Protein AF-A0A8B9JG65-F1 (afdb_monomer_lite)

Organism: Astyanax 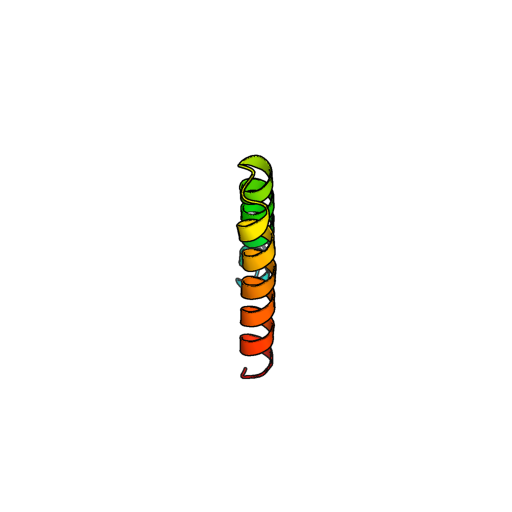mexicanus (NCBI:txid7994)

Foldseek 3Di:
DPPPPPVPPPPPPVNVVVVVLVVVLVVCVVVVVPVVSVVSVVVSVVVVCVVVVVD

Radius of gyration: 16.11 Å; chains: 1; bounding box: 34×11×51 Å

Structure (mmCIF, N/CA/C/O backbone):
data_AF-A0A8B9JG65-F1
#
_entry.id   AF-A0A8B9JG65-F1
#
loop_
_atom_site.group_PDB
_atom_site.id
_atom_site.type_symbol
_atom_site.label_atom_id
_atom_site.label_alt_id
_atom_site.label_comp_id
_atom_site.label_asym_id
_atom_site.label_entity_id
_atom_site.label_seq_id
_atom_site.pdbx_PDB_ins_code
_atom_site.Cartn_x
_atom_site.Cartn_y
_atom_site.Cartn_z
_atom_site.occupancy
_atom_site.B_iso_or_equiv
_atom_site.auth_seq_id
_atom_site.auth_comp_id
_atom_site.auth_asym_id
_atom_site.auth_atom_id
_atom_site.pdbx_PDB_model_num
ATOM 1 N N . MET A 1 1 ? 15.664 1.572 -43.072 1.00 53.66 1 MET A N 1
ATOM 2 C CA . MET A 1 1 ? 15.668 0.597 -41.959 1.00 53.66 1 MET A CA 1
ATOM 3 C C . MET A 1 1 ? 14.985 1.259 -40.771 1.00 53.66 1 MET A C 1
ATOM 5 O O . MET A 1 1 ? 15.426 2.329 -40.373 1.00 53.66 1 MET A O 1
ATOM 9 N N . TYR A 1 2 ? 13.870 0.718 -40.273 1.00 48.62 2 TYR A N 1
ATOM 10 C CA . TYR A 1 2 ? 13.148 1.308 -39.138 1.00 48.62 2 TYR A CA 1
ATOM 11 C C . TYR A 1 2 ? 13.918 1.054 -37.839 1.00 48.62 2 TYR A C 1
ATOM 13 O O . TYR A 1 2 ? 13.682 0.070 -37.146 1.00 48.62 2 TYR A O 1
ATOM 21 N N . ALA A 1 3 ? 14.836 1.951 -37.487 1.00 48.66 3 ALA A N 1
ATOM 22 C CA . ALA A 1 3 ? 15.463 1.965 -36.171 1.00 48.66 3 ALA A CA 1
ATOM 23 C C . ALA A 1 3 ? 14.502 2.603 -35.151 1.00 48.66 3 ALA A C 1
ATOM 25 O O . ALA A 1 3 ? 14.719 3.707 -34.663 1.00 48.66 3 ALA A O 1
ATOM 26 N N . LYS A 1 4 ? 13.399 1.911 -34.840 1.00 53.19 4 LYS A N 1
ATOM 27 C CA . LYS A 1 4 ? 12.555 2.215 -33.674 1.00 53.19 4 LYS A CA 1
ATOM 28 C C . LYS A 1 4 ? 12.854 1.209 -32.567 1.00 53.19 4 LYS A C 1
ATOM 30 O O . LYS A 1 4 ? 11.963 0.571 -32.027 1.00 53.19 4 LYS A O 1
ATOM 35 N N . GLY A 1 5 ? 14.127 1.095 -32.209 1.00 54.53 5 GLY A N 1
ATOM 36 C CA . GLY A 1 5 ? 14.533 0.543 -30.926 1.00 54.53 5 GLY A CA 1
ATOM 37 C C . GLY A 1 5 ? 14.396 1.622 -29.860 1.00 54.53 5 GLY A C 1
ATOM 38 O O . GLY A 1 5 ? 15.390 2.024 -29.268 1.00 54.53 5 GLY A O 1
ATOM 39 N N . LYS A 1 6 ? 13.177 2.130 -29.621 1.00 51.81 6 LYS A N 1
ATOM 40 C CA . LYS A 1 6 ? 12.887 2.671 -28.292 1.00 51.81 6 LYS A CA 1
ATOM 41 C C . LYS A 1 6 ? 12.932 1.436 -27.418 1.00 51.81 6 LYS A C 1
ATOM 43 O O . LYS A 1 6 ? 11.934 0.722 -27.361 1.00 51.81 6 LYS A O 1
ATOM 48 N N . GLY A 1 7 ? 14.109 1.124 -26.872 1.00 50.00 7 GLY A N 1
ATOM 49 C CA . GLY A 1 7 ? 14.211 0.186 -25.773 1.00 50.00 7 GLY A CA 1
ATOM 50 C C . GLY A 1 7 ? 13.153 0.657 -24.802 1.00 50.00 7 GLY A C 1
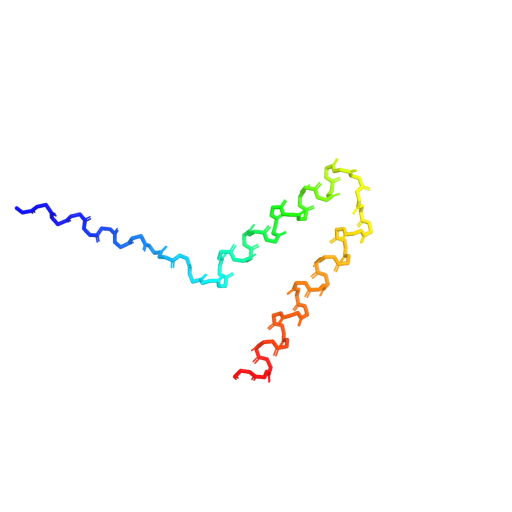ATOM 51 O O . GLY A 1 7 ? 13.265 1.757 -24.259 1.00 50.00 7 GLY A O 1
ATOM 52 N N . ALA A 1 8 ? 12.046 -0.084 -24.727 1.00 53.62 8 ALA A N 1
ATOM 53 C CA . ALA A 1 8 ? 11.142 0.055 -23.617 1.00 53.62 8 ALA A CA 1
ATOM 54 C C . ALA A 1 8 ? 12.095 -0.070 -22.443 1.00 53.62 8 ALA A C 1
ATOM 56 O O . ALA A 1 8 ? 12.766 -1.097 -22.334 1.00 53.62 8 ALA A O 1
ATOM 57 N N . VAL A 1 9 ? 12.308 1.033 -21.721 1.00 53.94 9 VAL A N 1
ATOM 58 C CA . VAL A 1 9 ? 13.033 1.002 -20.464 1.00 53.94 9 VAL A CA 1
ATOM 59 C C . VAL A 1 9 ? 12.225 -0.004 -19.688 1.00 53.94 9 VAL A C 1
ATOM 61 O O . VAL A 1 9 ? 11.117 0.310 -19.259 1.00 53.94 9 VAL A O 1
ATOM 64 N N . VAL A 1 10 ? 12.686 -1.254 -19.702 1.00 54.44 10 VAL A N 1
ATOM 65 C CA . VAL A 1 10 ? 12.068 -2.322 -18.950 1.00 54.44 10 VAL A CA 1
ATOM 66 C C . VAL A 1 10 ? 12.201 -1.764 -17.552 1.00 54.44 10 VAL A C 1
ATOM 68 O O . VAL A 1 10 ? 13.338 -1.505 -17.138 1.00 54.44 10 VAL A O 1
ATOM 71 N N . PRO A 1 11 ? 11.090 -1.366 -16.908 1.00 56.75 11 PRO A N 1
ATOM 72 C CA . PRO A 1 11 ? 11.206 -0.788 -15.590 1.00 56.75 11 PRO A CA 1
ATOM 73 C C . PRO A 1 11 ? 11.953 -1.843 -14.787 1.00 56.75 11 PRO A C 1
ATOM 75 O O . PRO A 1 11 ? 11.500 -2.988 -14.761 1.00 56.75 11 PRO A O 1
ATOM 78 N N . SER A 1 12 ? 13.131 -1.497 -14.243 1.00 65.75 12 SER A N 1
ATOM 79 C CA . SER A 1 12 ? 13.856 -2.409 -13.354 1.00 65.75 12 SER A CA 1
ATOM 80 C C . SER A 1 12 ? 12.831 -3.002 -12.407 1.00 65.75 12 SER A C 1
ATOM 82 O O . SER A 1 12 ? 11.972 -2.249 -11.938 1.00 65.75 12 SER A O 1
ATOM 84 N N . ASP A 1 13 ? 12.889 -4.305 -12.138 1.00 68.06 13 ASP A N 1
ATOM 85 C CA . ASP A 1 13 ? 11.893 -4.999 -11.315 1.00 68.06 13 ASP A CA 1
ATOM 86 C C . ASP A 1 13 ? 11.528 -4.213 -10.047 1.00 68.06 13 ASP A C 1
ATOM 88 O O . ASP A 1 13 ? 10.365 -4.170 -9.654 1.00 68.06 13 ASP A O 1
ATOM 92 N N . SER A 1 14 ? 12.495 -3.486 -9.478 1.00 70.38 14 SER A N 1
ATOM 93 C CA . SER A 1 14 ? 12.282 -2.519 -8.405 1.00 70.38 14 SER A CA 1
ATOM 94 C C . SER A 1 14 ? 11.260 -1.410 -8.723 1.00 70.38 14 SER A C 1
ATOM 96 O O . SER A 1 14 ? 10.289 -1.250 -7.995 1.00 70.38 14 SER A O 1
ATOM 98 N N . GLN A 1 15 ? 11.407 -0.660 -9.819 1.00 72.75 15 GLN A N 1
ATOM 99 C CA . GLN A 1 15 ? 10.462 0.408 -10.191 1.00 72.75 15 GLN A CA 1
ATOM 100 C C . GLN A 1 15 ? 9.051 -0.131 -10.467 1.00 72.75 15 GLN A C 1
ATOM 102 O O . GLN A 1 15 ? 8.058 0.515 -10.128 1.00 72.75 15 GLN A O 1
ATOM 107 N N . ALA A 1 16 ? 8.944 -1.317 -11.076 1.00 78.69 16 ALA A N 1
ATOM 108 C CA . ALA A 1 16 ? 7.651 -1.948 -11.332 1.00 78.69 16 ALA A CA 1
ATOM 109 C C . ALA A 1 16 ? 6.947 -2.342 -10.023 1.00 78.69 16 ALA A C 1
ATOM 111 O O . ALA A 1 16 ? 5.749 -2.093 -9.867 1.00 78.69 16 ALA A O 1
ATOM 112 N N . ARG A 1 17 ? 7.698 -2.904 -9.067 1.00 78.00 17 ARG A N 1
ATOM 113 C CA . ARG A 1 17 ? 7.200 -3.275 -7.733 1.00 78.00 17 ARG A CA 1
ATOM 114 C C . ARG A 1 17 ? 6.772 -2.060 -6.921 1.00 78.00 17 ARG A C 1
ATOM 116 O O . ARG A 1 17 ? 5.718 -2.100 -6.297 1.00 78.00 17 ARG A O 1
ATOM 123 N N . GLU A 1 18 ? 7.535 -0.975 -6.982 1.00 80.56 18 GLU A N 1
ATOM 124 C CA . GLU A 1 18 ? 7.220 0.276 -6.285 1.00 80.56 18 GLU A CA 1
ATOM 125 C C . GLU A 1 18 ? 5.899 0.875 -6.787 1.00 80.56 18 GLU A C 1
ATOM 127 O O . GLU A 1 18 ? 5.014 1.234 -6.007 1.00 80.56 18 GLU A O 1
ATOM 132 N N . LYS A 1 19 ? 5.708 0.878 -8.112 1.00 82.75 19 LYS A N 1
ATOM 133 C CA . LYS A 1 19 ? 4.463 1.338 -8.732 1.00 82.75 19 LYS A CA 1
ATOM 134 C C . LYS A 1 19 ? 3.279 0.435 -8.383 1.00 82.75 19 LYS A C 1
ATOM 136 O O . LYS A 1 19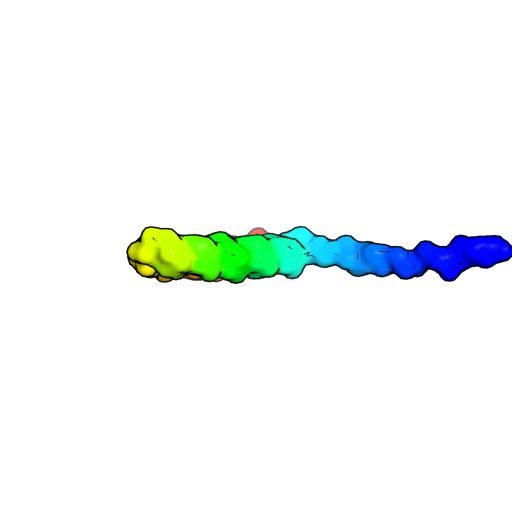 ? 2.188 0.935 -8.124 1.00 82.75 19 LYS A O 1
ATOM 141 N N . LEU A 1 20 ? 3.489 -0.883 -8.359 1.00 86.25 20 LEU A N 1
ATOM 142 C CA . LEU A 1 20 ? 2.468 -1.851 -7.956 1.00 86.25 20 LEU A CA 1
ATOM 143 C C . LEU A 1 20 ? 2.050 -1.640 -6.492 1.00 86.25 20 LEU A C 1
ATOM 145 O O . LEU A 1 20 ? 0.859 -1.629 -6.195 1.00 86.25 20 LEU A O 1
ATOM 149 N N . ALA A 1 21 ? 3.011 -1.418 -5.593 1.00 85.75 21 ALA A N 1
ATOM 150 C CA . ALA A 1 21 ? 2.745 -1.174 -4.179 1.00 85.75 21 ALA A CA 1
ATOM 151 C C . ALA A 1 21 ? 1.907 0.096 -3.959 1.00 85.75 21 ALA A C 1
ATOM 153 O O . ALA A 1 21 ? 0.960 0.075 -3.174 1.00 85.75 21 ALA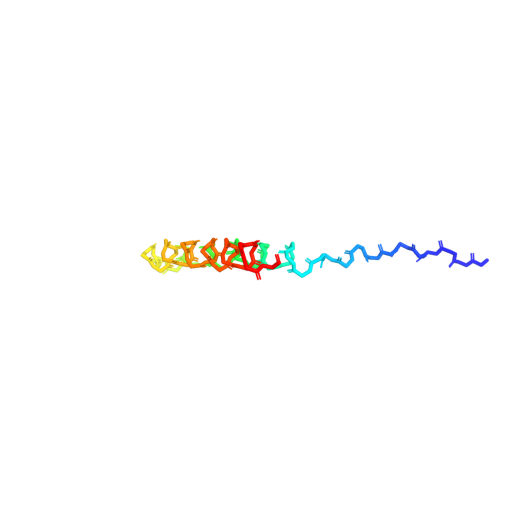 A O 1
ATOM 154 N N . LEU A 1 22 ? 2.181 1.170 -4.707 1.00 86.12 22 LEU A N 1
ATOM 155 C CA . LEU A 1 22 ? 1.350 2.379 -4.685 1.00 86.12 22 LEU A CA 1
ATOM 156 C C . LEU A 1 22 ? -0.099 2.097 -5.108 1.00 86.12 22 LEU A C 1
ATOM 158 O O . LEU A 1 22 ? -1.028 2.522 -4.424 1.00 86.12 22 LEU A O 1
ATOM 162 N N . TYR A 1 23 ? -0.311 1.337 -6.187 1.00 89.50 23 TYR A N 1
ATOM 163 C CA . TYR A 1 23 ? -1.664 0.978 -6.631 1.00 89.50 23 TYR A CA 1
ATOM 164 C C . TYR A 1 23 ? -2.416 0.110 -5.616 1.00 89.50 23 TYR A C 1
ATOM 166 O O . TYR A 1 23 ? -3.614 0.300 -5.411 1.00 89.50 23 TYR A O 1
ATOM 174 N N . VAL A 1 24 ? -1.728 -0.831 -4.967 1.00 88.88 24 VAL A N 1
ATOM 175 C CA . VAL A 1 24 ? -2.337 -1.683 -3.937 1.00 88.88 24 VAL A CA 1
ATOM 176 C C . VAL A 1 24 ? -2.686 -0.869 -2.689 1.00 88.88 24 VAL A C 1
ATOM 178 O O . VAL A 1 24 ? -3.759 -1.063 -2.124 1.00 88.88 24 VAL A O 1
ATOM 181 N N . TYR A 1 25 ? -1.839 0.082 -2.289 1.00 88.69 25 TYR A N 1
ATOM 182 C CA . TYR A 1 25 ? -2.139 1.004 -1.192 1.00 88.69 25 TYR A CA 1
ATOM 183 C C . TYR A 1 25 ? -3.381 1.866 -1.476 1.00 88.69 25 TYR A C 1
ATOM 185 O O . TYR A 1 25 ? -4.290 1.923 -0.647 1.00 88.69 25 TYR A O 1
ATOM 193 N N . GLU A 1 26 ? -3.465 2.469 -2.666 1.00 88.94 26 GLU A N 1
ATOM 194 C CA . GLU A 1 26 ? -4.640 3.229 -3.122 1.00 88.94 26 GLU A CA 1
ATOM 195 C C . GLU A 1 26 ? -5.913 2.369 -3.128 1.00 88.94 26 GLU A C 1
ATOM 197 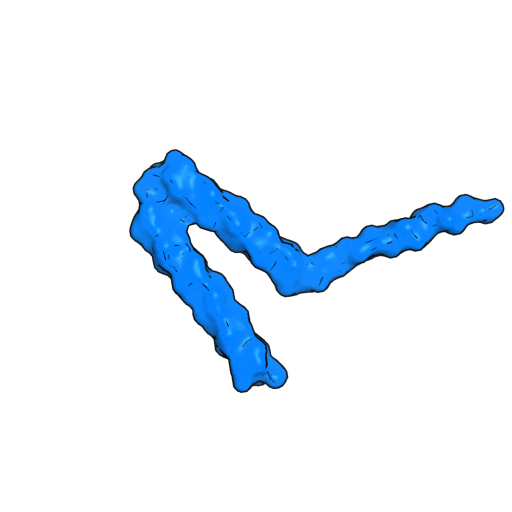O O . GLU A 1 26 ? -6.981 2.821 -2.712 1.00 88.94 26 GLU A O 1
ATOM 202 N N . TYR A 1 27 ? -5.806 1.105 -3.550 1.00 91.75 27 TYR A N 1
ATOM 203 C CA . TYR A 1 27 ? -6.916 0.155 -3.500 1.00 91.75 27 TYR A CA 1
ATOM 204 C C . TYR A 1 27 ? -7.348 -0.151 -2.059 1.00 91.75 27 TYR A C 1
ATOM 206 O O . TYR A 1 27 ? -8.540 -0.125 -1.749 1.00 91.75 27 TYR A O 1
ATOM 214 N N . LEU A 1 28 ? -6.391 -0.396 -1.159 1.00 89.50 28 LEU A N 1
ATOM 215 C CA . LEU A 1 28 ? -6.659 -0.663 0.257 1.00 89.50 28 LEU A CA 1
ATOM 216 C C . LEU A 1 28 ? -7.321 0.538 0.948 1.00 89.50 28 LEU A C 1
ATOM 218 O O . LEU A 1 28 ? -8.199 0.342 1.790 1.00 89.50 28 LEU A O 1
ATOM 222 N N . LEU A 1 29 ? -6.956 1.765 0.566 1.00 87.50 29 LEU A N 1
ATOM 223 C CA . LEU A 1 29 ? -7.633 2.981 1.018 1.00 87.50 29 LEU A CA 1
ATOM 224 C C . LEU A 1 29 ? -9.072 3.069 0.501 1.00 87.50 29 LEU A C 1
ATOM 226 O O . LEU A 1 29 ? -9.983 3.277 1.301 1.00 87.50 29 LEU A O 1
ATOM 230 N N . HIS A 1 30 ? -9.296 2.864 -0.800 1.00 90.88 30 HIS A N 1
ATOM 231 C CA . HIS A 1 30 ? -10.638 2.922 -1.394 1.00 90.88 30 HIS A CA 1
ATOM 232 C C . HIS A 1 30 ? -11.592 1.872 -0.816 1.00 90.88 30 HIS A C 1
ATOM 234 O O . HIS A 1 30 ? -12.779 2.145 -0.652 1.00 90.88 30 HIS A O 1
ATOM 240 N N . VAL A 1 31 ? -11.083 0.683 -0.481 1.00 92.38 31 VAL A N 1
ATOM 241 C CA . VAL A 1 31 ? -11.884 -0.393 0.123 1.00 92.38 31 VAL A CA 1
ATOM 242 C C . VAL A 1 31 ? -12.154 -0.169 1.623 1.00 92.38 31 VAL A C 1
ATOM 244 O O . VAL A 1 31 ? -12.921 -0.913 2.230 1.00 92.38 31 VAL A O 1
ATOM 247 N N . GLY A 1 32 ? -11.547 0.857 2.236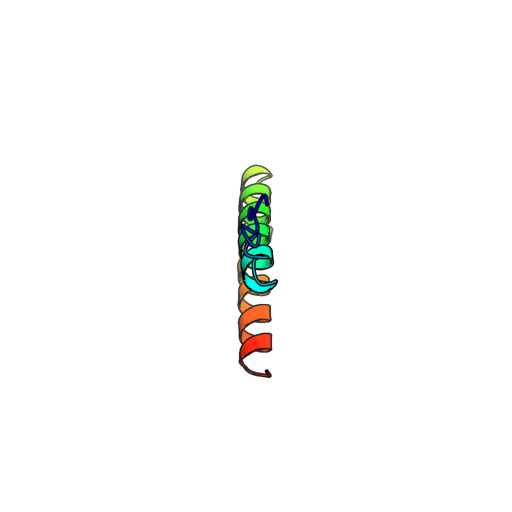 1.00 89.69 32 GLY A N 1
ATOM 248 C CA . GLY A 1 32 ? -11.687 1.173 3.663 1.00 89.69 32 GLY A CA 1
ATOM 249 C C . GLY A 1 32 ? -10.795 0.334 4.587 1.00 89.69 32 GLY A C 1
ATOM 250 O O . GLY A 1 32 ? -10.931 0.393 5.810 1.00 89.69 32 GLY A O 1
ATOM 251 N N . ALA A 1 33 ? -9.846 -0.430 4.039 1.00 87.25 33 ALA A N 1
ATOM 252 C CA . ALA A 1 33 ? -8.925 -1.285 4.787 1.00 87.25 33 ALA A CA 1
ATOM 253 C C . ALA A 1 33 ? -7.692 -0.501 5.273 1.00 87.25 33 ALA A C 1
ATOM 255 O O . ALA A 1 33 ? -6.546 -0.859 5.005 1.00 87.25 33 ALA A O 1
ATOM 256 N N . GLN A 1 34 ? -7.924 0.578 6.021 1.00 82.75 34 GLN A N 1
ATOM 257 C CA . GLN A 1 34 ? -6.890 1.547 6.403 1.00 82.75 34 GLN A CA 1
ATOM 258 C C . GLN A 1 34 ? -5.750 0.931 7.240 1.00 82.75 34 GLN A C 1
ATOM 260 O O . GLN A 1 34 ? -4.585 1.270 7.047 1.00 82.75 34 GLN A O 1
ATOM 265 N N . LYS A 1 35 ? -6.062 -0.021 8.135 1.00 87.12 35 LYS A N 1
ATOM 266 C CA . LYS A 1 35 ? -5.042 -0.770 8.897 1.00 87.12 35 LYS A CA 1
ATOM 267 C C . LYS A 1 35 ? -4.185 -1.646 7.983 1.00 87.12 35 LYS A C 1
ATOM 269 O O . LYS A 1 35 ? -2.967 -1.632 8.104 1.00 87.12 35 LYS A O 1
ATOM 274 N N . SER A 1 36 ? -4.811 -2.351 7.041 1.00 84.12 36 SER A N 1
ATOM 275 C CA . SER A 1 36 ? -4.102 -3.178 6.062 1.00 84.12 36 SER A CA 1
ATOM 276 C C . SER A 1 36 ? -3.243 -2.335 5.124 1.00 84.12 36 SER A C 1
ATOM 278 O O . SER A 1 36 ? -2.130 -2.741 4.823 1.00 84.12 36 SER A O 1
ATOM 280 N N . ALA A 1 37 ? -3.703 -1.144 4.724 1.00 84.50 37 ALA A N 1
ATOM 281 C CA . ALA A 1 37 ? -2.922 -0.192 3.932 1.00 84.50 37 ALA A CA 1
ATOM 282 C C . ALA A 1 37 ? -1.635 0.237 4.659 1.00 84.50 37 ALA A C 1
ATOM 284 O O . ALA A 1 37 ? -0.557 0.281 4.067 1.00 84.50 37 ALA A O 1
ATOM 285 N N . GLN A 1 38 ? -1.741 0.504 5.961 1.00 81.56 38 GLN A N 1
ATOM 286 C CA . GLN A 1 38 ? -0.617 0.935 6.789 1.00 81.56 38 GLN A CA 1
ATOM 287 C C . GLN A 1 38 ? 0.379 -0.206 7.052 1.00 81.56 38 GLN A C 1
ATOM 289 O O . GLN A 1 38 ? 1.585 -0.007 6.911 1.00 81.56 38 GLN A O 1
ATOM 294 N N . THR A 1 39 ? -0.110 -1.417 7.344 1.00 87.75 39 THR A N 1
ATOM 295 C CA . THR A 1 39 ? 0.734 -2.621 7.453 1.00 87.75 39 THR A CA 1
ATOM 296 C C . THR A 1 39 ? 1.424 -2.946 6.129 1.00 87.75 39 THR A C 1
ATOM 298 O O . THR A 1 39 ? 2.619 -3.223 6.116 1.00 87.75 39 THR A O 1
ATOM 301 N N . PHE A 1 40 ? 0.707 -2.836 5.010 1.00 85.25 40 PHE A N 1
ATOM 302 C CA . PHE A 1 40 ? 1.240 -3.097 3.675 1.00 85.25 40 PHE A CA 1
ATOM 303 C C . PHE A 1 40 ? 2.410 -2.164 3.321 1.00 85.25 40 PHE A C 1
ATOM 305 O O . PHE A 1 40 ? 3.435 -2.630 2.830 1.00 85.25 40 PHE A O 1
ATOM 312 N N . LEU A 1 41 ? 2.318 -0.864 3.634 1.00 80.69 41 LEU A N 1
ATOM 313 C CA . LEU A 1 41 ? 3.437 0.070 3.446 1.00 80.69 41 LEU A CA 1
ATOM 314 C C . LEU A 1 41 ? 4.655 -0.288 4.311 1.00 80.69 41 LEU A C 1
ATOM 316 O O . LEU A 1 41 ? 5.786 -0.233 3.823 1.00 80.69 41 LEU A O 1
ATOM 320 N N . SER A 1 42 ? 4.437 -0.679 5.571 1.00 81.75 42 SER A N 1
ATOM 321 C CA . SER A 1 42 ? 5.525 -1.125 6.448 1.00 81.75 42 SER A CA 1
ATOM 322 C C . SER A 1 42 ? 6.203 -2.390 5.926 1.00 81.75 42 SER A C 1
ATOM 324 O O . SER A 1 42 ? 7.428 -2.441 5.919 1.00 81.75 42 SER A O 1
ATOM 326 N N . GLU A 1 43 ? 5.451 -3.383 5.450 1.00 81.44 43 GLU A N 1
ATOM 327 C CA . GLU A 1 43 ? 6.020 -4.628 4.919 1.00 81.44 43 GLU A CA 1
ATOM 328 C C . GLU A 1 43 ? 6.783 -4.408 3.609 1.00 81.44 43 GLU A C 1
ATOM 330 O O . GLU A 1 43 ? 7.916 -4.871 3.481 1.00 81.44 43 GLU A O 1
ATOM 335 N N . VAL A 1 44 ? 6.228 -3.647 2.659 1.00 79.62 44 VAL A N 1
ATOM 336 C CA . VAL A 1 44 ? 6.904 -3.357 1.382 1.00 79.62 44 VAL A CA 1
ATOM 337 C C . VAL A 1 44 ? 8.198 -2.572 1.609 1.00 79.62 44 VAL A C 1
ATOM 339 O O . VAL A 1 44 ? 9.230 -2.900 1.017 1.00 79.62 44 VAL A O 1
ATOM 342 N N . SER A 1 45 ? 8.177 -1.579 2.504 1.00 75.44 45 SER A N 1
ATOM 343 C CA . SER A 1 45 ? 9.372 -0.801 2.843 1.00 75.44 45 SER A CA 1
ATOM 344 C C . SER A 1 45 ? 10.416 -1.640 3.592 1.00 75.44 45 SER A C 1
ATOM 346 O O . SER A 1 45 ? 11.614 -1.463 3.375 1.00 75.44 45 SER A O 1
ATOM 348 N N . LEU A 1 46 ? 9.988 -2.570 4.452 1.00 70.94 46 LEU A N 1
ATOM 349 C CA . LEU A 1 46 ? 10.878 -3.423 5.244 1.00 70.94 46 LEU A CA 1
ATOM 350 C C . LEU A 1 46 ? 11.519 -4.532 4.397 1.00 70.94 46 LEU A C 1
ATOM 352 O O . LEU A 1 46 ? 12.710 -4.799 4.555 1.00 70.94 46 LEU A O 1
ATOM 356 N N . VAL A 1 47 ? 10.787 -5.107 3.437 1.00 71.25 47 VAL A N 1
ATOM 357 C CA . VAL A 1 47 ? 11.330 -6.064 2.454 1.00 71.25 47 VAL A CA 1
ATOM 358 C C . VAL A 1 47 ? 12.407 -5.411 1.584 1.00 71.25 47 VAL A C 1
ATOM 360 O O . VAL A 1 47 ? 13.427 -6.038 1.302 1.00 71.25 47 VAL A O 1
ATOM 363 N N . TYR A 1 48 ? 12.238 -4.141 1.210 1.00 68.69 48 TYR A N 1
ATOM 364 C CA . TYR A 1 48 ? 13.251 -3.395 0.458 1.00 68.69 48 TYR A CA 1
ATOM 365 C C . TYR A 1 48 ? 14.520 -3.116 1.263 1.00 68.69 48 TYR A C 1
ATOM 367 O O . TYR A 1 48 ? 15.627 -3.278 0.743 1.00 68.69 48 TYR A O 1
ATOM 375 N N . ILE A 1 49 ? 14.368 -2.716 2.528 1.00 64.69 49 ILE A N 1
ATOM 376 C CA . ILE A 1 49 ? 15.506 -2.477 3.422 1.00 64.69 49 ILE A CA 1
ATOM 377 C C . ILE A 1 49 ? 16.267 -3.779 3.665 1.00 64.69 49 ILE A C 1
ATOM 379 O O . ILE A 1 49 ? 17.487 -3.776 3.563 1.00 64.69 49 ILE A O 1
ATOM 383 N N . LEU A 1 50 ? 15.581 -4.899 3.903 1.00 65.81 50 LEU A N 1
ATOM 384 C CA . LEU A 1 50 ? 16.241 -6.200 4.049 1.00 65.81 50 LEU A CA 1
ATOM 385 C C . LEU A 1 50 ? 16.950 -6.641 2.765 1.00 65.81 50 LEU A C 1
ATOM 387 O O . LEU A 1 50 ? 18.093 -7.079 2.828 1.00 65.81 50 LEU A O 1
ATOM 391 N N . HIS A 1 51 ? 16.317 -6.483 1.603 1.00 63.69 51 HIS A N 1
ATOM 392 C CA . HIS A 1 51 ? 16.933 -6.839 0.324 1.00 63.69 51 HIS A CA 1
ATOM 393 C C . HIS A 1 51 ? 18.143 -5.952 -0.023 1.00 63.69 51 HIS A C 1
ATOM 395 O O . HIS A 1 51 ? 19.060 -6.405 -0.695 1.00 63.69 51 HIS A O 1
ATOM 401 N N . THR A 1 52 ? 18.165 -4.698 0.437 1.00 61.88 52 THR A N 1
ATOM 402 C CA . THR A 1 52 ? 19.297 -3.772 0.238 1.00 61.88 52 THR A CA 1
ATOM 403 C C . THR A 1 52 ? 20.393 -3.967 1.287 1.00 61.88 52 THR A C 1
ATOM 405 O O . THR A 1 52 ? 21.566 -3.787 0.990 1.00 61.88 52 THR A O 1
ATOM 408 N N . ALA A 1 53 ? 20.031 -4.331 2.518 1.00 64.94 53 ALA A N 1
ATOM 409 C CA . ALA A 1 53 ? 20.974 -4.528 3.617 1.00 64.94 53 ALA A CA 1
ATOM 410 C C . ALA A 1 53 ? 21.703 -5.882 3.559 1.00 64.94 53 ALA A C 1
ATOM 412 O O . ALA A 1 53 ? 22.769 -6.015 4.154 1.00 64.94 53 ALA A O 1
ATOM 413 N N . PHE A 1 54 ? 21.137 -6.874 2.863 1.00 64.81 54 PHE A N 1
ATOM 414 C CA . PHE A 1 54 ? 21.711 -8.216 2.694 1.00 64.81 54 PHE A CA 1
ATOM 415 C C . PHE A 1 54 ? 22.084 -8.556 1.236 1.00 64.81 54 PHE A C 1
ATOM 417 O O . PHE A 1 54 ? 22.335 -9.725 0.941 1.00 64.81 54 PHE A O 1
ATOM 424 N N . GLY A 1 55 ? 22.094 -7.566 0.335 1.00 51.03 55 GLY A N 1
ATOM 425 C CA . GLY A 1 55 ? 22.459 -7.710 -1.081 1.00 51.03 55 GLY A CA 1
ATOM 426 C C . GLY A 1 55 ? 23.886 -7.283 -1.388 1.00 51.03 55 GLY A C 1
ATOM 427 O O . GLY A 1 55 ? 24.351 -6.304 -0.765 1.00 51.03 55 GLY A O 1
#

Secondary structure (DSSP, 8-state):
------------HHHHHHHHHHHHHHHHHHTT-HHHHHHHHHHHHHHHHHHHH--

Sequence (55 aa):
MYAKGKGAVVPSDSQAREKLALYVYEYLLHVGAQKSAQTFLSEVSLVYILHTAFG

InterPro domains:
  IPR006594 LIS1 homology motif [PS50896] (16-48)
  IPR006594 LIS1 homology motif [SM00667] (16-48)
  IPR008116 Sequence-specific single-strand DNA-binding protein [PR01743] (8-27)
  IPR008116 Sequence-specific single-strand DNA-binding protein [PR01743] (29-44)

pLDDT: mean 73.8, std 13.91, range [48.62, 92.38]